Protein AF-A0A535K9W1-F1 (afdb_monomer_lite)

Structure (mmCIF, N/CA/C/O backbone):
data_AF-A0A535K9W1-F1
#
_entry.id   AF-A0A535K9W1-F1
#
loop_
_atom_site.group_PDB
_atom_site.id
_atom_site.type_symbol
_atom_site.label_atom_id
_atom_site.label_alt_id
_atom_site.label_comp_id
_atom_site.label_asym_id
_atom_site.label_entity_id
_atom_site.label_seq_id
_atom_site.pdbx_PDB_ins_code
_atom_site.Cartn_x
_atom_site.Cartn_y
_atom_site.Cartn_z
_atom_site.occupancy
_atom_site.B_iso_or_equiv
_atom_site.auth_seq_id
_atom_site.auth_comp_id
_atom_site.auth_asym_id
_atom_site.auth_atom_id
_atom_site.pdbx_PDB_model_num
ATOM 1 N N . MET A 1 1 ? -30.751 -10.695 17.083 1.00 57.31 1 MET A N 1
ATOM 2 C CA . MET A 1 1 ? -29.904 -10.362 15.906 1.00 57.31 1 MET A CA 1
ATOM 3 C C . MET A 1 1 ? -28.870 -11.457 15.701 1.00 57.31 1 MET A C 1
ATOM 5 O O . MET A 1 1 ? -28.090 -11.704 16.614 1.00 57.31 1 MET A O 1
ATOM 9 N N . SER A 1 2 ? -28.863 -12.111 14.537 1.00 79.88 2 SER A N 1
ATOM 10 C CA . SER A 1 2 ? -27.886 -13.158 14.210 1.00 79.88 2 SER A CA 1
ATOM 11 C C . SER A 1 2 ? -26.455 -12.602 14.150 1.00 79.88 2 SER A C 1
ATOM 13 O O . SER A 1 2 ? -26.231 -11.418 13.878 1.00 79.88 2 SER A O 1
ATOM 15 N N . TRP A 1 3 ? -25.464 -13.456 14.416 1.00 73.19 3 TRP A N 1
ATOM 16 C CA . TRP A 1 3 ? -24.038 -13.106 14.362 1.00 73.19 3 TRP A CA 1
ATOM 17 C C . TRP A 1 3 ? -23.628 -12.535 12.989 1.00 73.19 3 TRP A C 1
ATOM 19 O O . TRP A 1 3 ? -22.934 -11.517 12.927 1.00 73.19 3 TRP A O 1
ATOM 29 N N . LEU A 1 4 ? -24.175 -13.096 11.905 1.00 75.44 4 LEU A N 1
ATOM 30 C CA . LEU A 1 4 ? -23.985 -12.635 10.524 1.00 75.44 4 LEU A CA 1
ATOM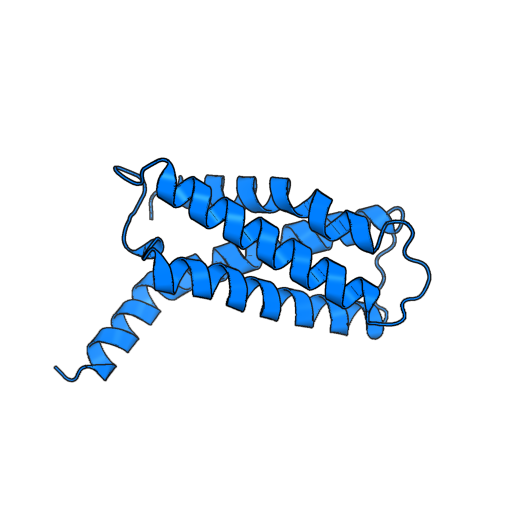 31 C C . LEU A 1 4 ? -24.466 -11.191 10.310 1.00 75.44 4 LEU A C 1
ATOM 33 O O . LEU A 1 4 ? -23.743 -10.372 9.746 1.00 75.44 4 LEU A O 1
ATOM 37 N N . ALA A 1 5 ? -25.635 -10.829 10.848 1.00 74.12 5 ALA A N 1
ATOM 38 C CA . ALA A 1 5 ? -26.198 -9.485 10.702 1.00 74.12 5 ALA A CA 1
ATOM 39 C C . ALA A 1 5 ? -25.413 -8.402 11.469 1.00 74.12 5 ALA A C 1
ATOM 41 O O . ALA A 1 5 ? -25.546 -7.209 11.183 1.00 74.12 5 ALA A O 1
ATOM 42 N N . ARG A 1 6 ? -24.617 -8.784 12.477 1.00 72.38 6 ARG A N 1
ATOM 43 C CA . ARG A 1 6 ? -23.687 -7.866 13.159 1.00 72.38 6 ARG A CA 1
ATOM 44 C C . ARG A 1 6 ? -22.398 -7.690 12.358 1.00 72.38 6 ARG A C 1
ATOM 46 O O . ARG A 1 6 ? -21.920 -6.566 12.230 1.00 72.38 6 ARG A O 1
ATOM 53 N N . ARG A 1 7 ? -21.877 -8.775 11.773 1.00 71.38 7 ARG A N 1
ATOM 54 C CA . ARG A 1 7 ? -20.678 -8.757 10.919 1.00 71.38 7 ARG A CA 1
ATOM 55 C C . ARG A 1 7 ? -20.905 -7.935 9.645 1.00 71.38 7 ARG A C 1
ATOM 57 O O . ARG A 1 7 ? -20.091 -7.072 9.342 1.00 71.38 7 ARG A O 1
ATOM 64 N N . ALA A 1 8 ? -22.042 -8.130 8.975 1.00 72.56 8 ALA A N 1
ATOM 65 C CA . ALA A 1 8 ? -22.403 -7.402 7.757 1.00 72.56 8 ALA A CA 1
ATOM 66 C C . ALA A 1 8 ? -22.522 -5.886 7.989 1.00 72.56 8 ALA A C 1
ATOM 68 O O . ALA A 1 8 ? -22.000 -5.094 7.213 1.00 72.56 8 ALA A O 1
ATOM 69 N N . ARG A 1 9 ? -23.131 -5.464 9.104 1.00 73.69 9 ARG A N 1
ATOM 70 C CA . ARG A 1 9 ? -23.209 -4.038 9.464 1.00 73.69 9 ARG A CA 1
ATOM 71 C C . ARG A 1 9 ? -21.856 -3.426 9.799 1.00 73.69 9 ARG A C 1
ATOM 73 O O . ARG A 1 9 ? -21.601 -2.293 9.413 1.00 73.69 9 ARG A O 1
ATOM 80 N N . ALA A 1 10 ? -20.991 -4.159 10.500 1.00 68.81 10 ALA A N 1
ATOM 81 C CA . ALA A 1 10 ? -19.628 -3.699 10.745 1.00 68.81 10 ALA A CA 1
ATOM 82 C C . ALA A 1 10 ? -18.859 -3.547 9.423 1.00 68.81 10 ALA A C 1
ATOM 84 O O . ALA A 1 10 ? -18.217 -2.525 9.208 1.00 68.81 10 ALA A O 1
ATOM 85 N N . PHE A 1 11 ? -18.990 -4.512 8.512 1.00 72.50 11 PHE A N 1
ATOM 86 C CA . PHE A 1 11 ? -18.380 -4.437 7.189 1.00 72.50 11 PHE A CA 1
ATOM 87 C C . PHE A 1 11 ? -18.891 -3.238 6.381 1.00 72.50 11 PHE A C 1
ATOM 89 O O . PHE A 1 11 ? -18.089 -2.495 5.838 1.00 72.50 11 PHE A O 1
ATOM 96 N N . LEU A 1 12 ? -20.198 -2.973 6.367 1.00 76.88 12 LEU A N 1
ATOM 97 C CA . LEU A 1 12 ? -20.758 -1.808 5.670 1.00 76.88 12 LEU A CA 1
ATOM 98 C C . LEU A 1 12 ? -20.312 -0.473 6.280 1.00 76.88 12 LEU A C 1
ATOM 100 O O . LEU A 1 12 ? -20.115 0.497 5.558 1.00 76.88 12 LEU A O 1
ATOM 104 N N . ARG A 1 13 ? -20.134 -0.417 7.604 1.00 76.06 13 ARG A N 1
ATOM 105 C CA . ARG A 1 13 ? -19.731 0.810 8.303 1.00 76.06 13 ARG A CA 1
ATOM 106 C C . ARG A 1 13 ? -18.242 1.126 8.148 1.00 76.06 13 ARG A C 1
ATOM 108 O O . ARG A 1 13 ? -17.882 2.295 8.080 1.00 76.06 13 ARG A O 1
ATOM 115 N N . TYR A 1 14 ? -17.384 0.106 8.130 1.00 73.94 14 TYR A N 1
ATOM 116 C CA . TYR A 1 14 ? -15.922 0.270 8.138 1.00 73.94 14 TYR A CA 1
ATOM 117 C C . TYR A 1 14 ? -15.250 -0.060 6.796 1.00 73.94 14 TYR A C 1
ATOM 119 O O . TYR A 1 14 ? -14.166 0.441 6.508 1.00 73.94 14 TYR A O 1
ATOM 127 N N . GLY A 1 15 ? -15.910 -0.850 5.951 1.00 77.19 15 GLY A N 1
ATOM 128 C CA . GLY A 1 15 ? -15.436 -1.277 4.636 1.00 77.19 15 GLY A CA 1
ATOM 129 C C . GLY A 1 15 ? -15.132 -0.138 3.661 1.00 77.19 15 GLY A C 1
ATOM 130 O O . GLY A 1 15 ? -14.110 -0.232 2.986 1.00 77.19 15 GLY A O 1
ATOM 131 N N . PRO A 1 16 ? -15.917 0.959 3.601 1.00 83.62 16 PRO A N 1
ATOM 132 C CA . PRO A 1 16 ? -15.580 2.092 2.738 1.00 83.62 16 PRO A CA 1
ATOM 133 C C . PRO A 1 16 ? -14.223 2.719 3.083 1.00 83.62 16 PRO A C 1
ATOM 135 O O . PRO A 1 16 ? -13.435 3.010 2.190 1.00 83.62 16 PRO A O 1
ATOM 138 N N . GLY A 1 17 ? -13.909 2.859 4.377 1.00 84.50 17 GLY A N 1
ATOM 139 C CA . GLY A 1 17 ? -12.607 3.365 4.823 1.00 84.50 17 GLY A CA 1
ATOM 140 C C . GLY A 1 17 ? -11.458 2.438 4.429 1.00 84.50 17 GLY A C 1
ATOM 141 O O . GLY A 1 17 ? -10.434 2.907 3.946 1.00 84.50 17 GLY A O 1
ATOM 142 N N . PHE A 1 18 ? -11.658 1.125 4.561 1.00 83.88 18 PHE A N 1
ATOM 143 C CA . PHE A 1 18 ? -10.692 0.125 4.103 1.00 83.88 18 PHE A CA 1
ATOM 144 C C . PHE A 1 18 ? -10.456 0.181 2.594 1.00 83.88 18 PHE A C 1
ATOM 146 O O . PHE A 1 18 ? -9.312 0.197 2.148 1.00 83.88 18 PHE A O 1
ATOM 153 N N . ALA A 1 19 ? -11.527 0.274 1.805 1.00 86.75 19 ALA A N 1
ATOM 154 C CA . ALA A 1 19 ? -11.426 0.373 0.354 1.00 86.75 19 ALA A CA 1
ATOM 155 C C . ALA A 1 19 ? -10.632 1.615 -0.081 1.00 86.75 19 ALA A C 1
ATOM 157 O O . ALA A 1 19 ? -9.821 1.526 -1.001 1.00 86.75 19 ALA A O 1
ATOM 158 N N . ILE A 1 20 ? -10.813 2.748 0.606 1.00 89.00 20 ILE A N 1
ATOM 159 C CA . ILE A 1 20 ? -10.050 3.972 0.335 1.00 89.00 20 ILE A CA 1
ATOM 160 C C . ILE A 1 20 ? -8.566 3.780 0.664 1.00 89.00 20 ILE A C 1
ATOM 162 O O . ILE A 1 20 ? -7.722 4.179 -0.127 1.00 89.00 20 ILE A O 1
ATOM 166 N N . GLU A 1 21 ? -8.218 3.132 1.776 1.00 88.62 21 GLU A N 1
ATOM 167 C CA . GLU A 1 21 ? -6.811 2.878 2.129 1.00 88.62 21 GLU A CA 1
ATOM 168 C C . GLU A 1 21 ? -6.112 1.957 1.122 1.00 88.62 21 GLU A C 1
ATOM 170 O O . GLU A 1 21 ? -4.981 2.227 0.713 1.00 88.62 21 GLU A O 1
ATOM 175 N N . VAL A 1 22 ? -6.811 0.919 0.654 1.00 89.44 22 VAL A N 1
ATOM 176 C CA . VAL A 1 22 ? -6.339 0.058 -0.440 1.00 89.44 22 VAL A CA 1
ATOM 177 C C . VAL A 1 22 ? -6.152 0.873 -1.723 1.00 89.44 22 VAL A C 1
ATOM 179 O O . VAL A 1 22 ? -5.126 0.736 -2.389 1.00 89.44 22 VAL A O 1
ATOM 182 N N . ALA A 1 23 ? -7.107 1.747 -2.058 1.00 90.19 23 ALA A N 1
ATOM 183 C CA . ALA A 1 23 ? -7.024 2.608 -3.234 1.00 90.19 23 ALA A CA 1
ATOM 184 C C . ALA A 1 23 ? -5.856 3.600 -3.143 1.00 90.19 23 ALA A C 1
ATOM 186 O O . ALA A 1 23 ? -5.143 3.783 -4.125 1.00 90.19 23 ALA A O 1
ATOM 187 N N . ILE A 1 24 ? -5.605 4.189 -1.970 1.00 91.31 24 ILE A N 1
ATOM 188 C CA . ILE A 1 24 ? -4.462 5.080 -1.731 1.00 91.31 24 ILE A CA 1
ATOM 189 C C . ILE A 1 24 ? -3.152 4.340 -1.989 1.00 91.31 24 ILE A C 1
ATOM 191 O O . ILE A 1 24 ? -2.312 4.838 -2.738 1.00 91.31 24 ILE A O 1
ATOM 195 N N . PHE A 1 25 ? -2.976 3.147 -1.409 1.00 90.81 25 PHE A N 1
ATOM 196 C CA . PHE A 1 25 ? -1.776 2.348 -1.656 1.00 90.81 25 PHE A CA 1
ATOM 197 C C . PHE A 1 25 ? -1.618 2.064 -3.151 1.00 90.81 25 PHE A C 1
ATOM 199 O O . PHE A 1 25 ? -0.537 2.236 -3.712 1.00 90.81 25 PHE A O 1
ATOM 206 N N . TRP A 1 26 ? -2.700 1.631 -3.797 1.00 89.25 26 TRP A N 1
ATOM 207 C CA . TRP A 1 26 ? -2.698 1.267 -5.205 1.00 89.25 26 TRP A CA 1
ATOM 208 C C . TRP A 1 26 ? -2.318 2.442 -6.114 1.00 89.25 26 TRP A C 1
ATOM 210 O O . TRP A 1 26 ? -1.424 2.289 -6.943 1.00 89.25 26 TRP A O 1
ATOM 220 N N . VAL A 1 27 ? -2.901 3.625 -5.896 1.00 88.88 27 VAL A N 1
ATOM 221 C CA . VAL A 1 27 ? -2.576 4.854 -6.640 1.00 88.88 27 VAL A CA 1
ATOM 222 C C . VAL A 1 27 ? -1.114 5.253 -6.438 1.00 88.88 27 VAL A C 1
ATOM 224 O O . VAL A 1 27 ? -0.437 5.597 -7.405 1.00 88.88 27 VAL A O 1
ATOM 227 N N . MET A 1 28 ? -0.595 5.170 -5.209 1.00 90.38 28 MET A N 1
ATOM 228 C CA . MET A 1 28 ? 0.815 5.476 -4.935 1.00 90.38 28 MET A CA 1
ATOM 229 C C . MET A 1 28 ? 1.746 4.493 -5.645 1.00 90.38 28 MET A C 1
ATOM 231 O O . MET A 1 28 ? 2.705 4.901 -6.296 1.00 90.38 28 MET A O 1
ATOM 235 N N . LEU A 1 29 ? 1.444 3.197 -5.584 1.00 87.81 29 LEU A N 1
ATOM 236 C CA . LEU A 1 29 ? 2.208 2.182 -6.298 1.00 87.81 29 LEU A CA 1
ATOM 237 C C . LEU A 1 29 ? 2.174 2.415 -7.815 1.00 87.81 29 LEU A C 1
ATOM 239 O O . LEU A 1 29 ? 3.208 2.299 -8.471 1.00 87.81 29 LEU A O 1
ATOM 243 N N . GLU A 1 30 ? 1.008 2.732 -8.376 1.00 85.00 30 GLU A N 1
ATOM 244 C CA . GLU A 1 30 ? 0.853 2.997 -9.804 1.00 85.00 30 GLU A CA 1
ATOM 245 C C . GLU A 1 30 ? 1.638 4.240 -10.236 1.00 85.00 30 GLU A C 1
ATOM 247 O O . GLU A 1 30 ? 2.385 4.171 -11.213 1.00 85.00 30 GLU A O 1
ATOM 252 N N . ALA A 1 31 ? 1.560 5.334 -9.476 1.00 85.00 31 ALA A N 1
ATOM 253 C CA . ALA A 1 31 ? 2.321 6.552 -9.741 1.00 85.00 31 ALA A CA 1
ATOM 254 C C . ALA A 1 31 ? 3.832 6.275 -9.784 1.00 85.00 31 ALA A C 1
ATOM 256 O O . ALA A 1 31 ? 4.512 6.643 -10.743 1.00 85.00 31 ALA A O 1
ATOM 257 N N . PHE A 1 32 ? 4.362 5.543 -8.799 1.00 84.88 32 PHE A N 1
ATOM 258 C CA . PHE A 1 32 ? 5.780 5.170 -8.779 1.00 84.88 32 PHE A CA 1
ATOM 259 C C . PHE A 1 32 ? 6.154 4.212 -9.916 1.00 84.88 32 PHE A C 1
ATOM 261 O O . PHE A 1 32 ? 7.253 4.304 -10.467 1.00 84.88 32 PHE A O 1
ATOM 268 N N . GLN A 1 33 ? 5.252 3.307 -10.310 1.00 80.62 33 GLN A N 1
ATOM 269 C CA . GLN A 1 33 ? 5.477 2.469 -11.485 1.00 80.62 33 GLN A CA 1
ATOM 270 C C . GLN A 1 33 ? 5.557 3.309 -12.761 1.00 80.62 33 GLN A C 1
ATOM 272 O O . GLN A 1 33 ? 6.472 3.085 -13.545 1.00 80.62 33 GLN A O 1
ATOM 277 N N . GLN A 1 34 ? 4.673 4.290 -12.960 1.00 77.12 34 GLN A N 1
ATOM 278 C CA . GLN A 1 34 ? 4.708 5.180 -14.127 1.00 77.12 34 GLN A CA 1
ATOM 279 C C . GLN A 1 34 ? 5.991 6.027 -14.180 1.00 77.12 34 GLN A C 1
ATOM 281 O O . GLN A 1 34 ? 6.598 6.168 -15.246 1.00 77.12 34 GLN A O 1
ATOM 286 N N . LEU A 1 35 ? 6.466 6.514 -13.027 1.00 77.44 35 LEU A N 1
ATOM 287 C CA . LEU A 1 35 ? 7.745 7.229 -12.918 1.00 77.44 35 LEU A CA 1
ATOM 288 C C . LEU A 1 35 ? 8.939 6.350 -13.325 1.00 77.44 35 LEU A C 1
ATOM 290 O O . LEU A 1 35 ? 9.839 6.813 -14.023 1.00 77.44 35 LEU A O 1
ATOM 294 N N . ASN A 1 36 ? 8.920 5.064 -12.966 1.00 73.56 36 ASN A N 1
ATOM 295 C CA . ASN A 1 36 ? 9.968 4.100 -13.321 1.00 73.56 36 ASN A CA 1
ATOM 296 C C . ASN A 1 36 ? 10.057 3.802 -14.837 1.00 73.56 36 ASN A C 1
ATOM 298 O O . ASN A 1 36 ? 11.056 3.251 -15.291 1.00 73.56 36 ASN A O 1
ATOM 302 N N . TYR A 1 37 ? 9.062 4.191 -15.642 1.00 63.81 37 TYR A N 1
ATOM 303 C CA . TYR A 1 37 ? 9.128 4.106 -17.113 1.00 63.81 37 TYR A CA 1
ATOM 304 C C . TYR A 1 37 ? 9.546 5.408 -17.793 1.00 63.81 37 TYR A C 1
ATOM 306 O O . TYR A 1 37 ? 9.309 5.571 -18.992 1.00 63.81 37 TYR A O 1
ATOM 314 N N . GLY A 1 38 ? 10.100 6.369 -17.048 1.00 62.72 38 GLY A N 1
ATOM 315 C CA . GLY A 1 38 ? 10.420 7.687 -17.596 1.00 62.72 38 GLY A CA 1
ATOM 316 C C . GLY A 1 38 ? 9.175 8.424 -18.099 1.00 62.72 38 GLY A C 1
ATOM 317 O O . GLY A 1 38 ? 9.229 9.086 -19.132 1.00 62.72 38 GLY A O 1
ATOM 318 N N . GLY A 1 39 ? 8.031 8.247 -17.427 1.00 61.19 39 GLY A N 1
ATOM 319 C CA . GLY A 1 39 ? 6.765 8.888 -17.797 1.00 61.19 39 GLY A CA 1
ATOM 320 C C . GLY A 1 39 ? 5.996 8.204 -18.934 1.00 61.19 39 GLY A C 1
ATOM 321 O O . GLY A 1 39 ? 4.976 8.728 -19.378 1.00 61.19 39 GLY A O 1
ATOM 322 N N . ARG A 1 40 ? 6.435 7.032 -19.416 1.00 61.06 40 ARG A N 1
ATOM 323 C CA . ARG A 1 40 ? 5.665 6.252 -20.397 1.00 61.06 40 ARG A CA 1
ATOM 324 C C . ARG A 1 40 ? 4.538 5.472 -19.721 1.00 61.06 40 ARG A C 1
ATOM 326 O O . ARG A 1 40 ? 4.773 4.655 -18.832 1.00 61.06 40 ARG A O 1
ATOM 333 N N . ILE A 1 41 ? 3.313 5.662 -20.206 1.00 62.81 41 ILE A N 1
ATOM 334 C CA . ILE A 1 41 ? 2.148 4.876 -19.787 1.00 62.81 41 ILE A CA 1
ATOM 335 C C . ILE A 1 41 ? 2.252 3.487 -20.432 1.00 62.81 41 ILE A C 1
ATOM 337 O O . ILE A 1 41 ? 1.952 3.313 -21.612 1.00 62.81 41 ILE A O 1
ATOM 341 N N . ILE A 1 42 ? 2.704 2.485 -19.673 1.00 58.56 42 ILE A N 1
ATOM 342 C CA . ILE A 1 42 ? 2.765 1.099 -20.156 1.00 58.56 42 ILE A CA 1
ATOM 343 C C . ILE A 1 42 ? 1.417 0.406 -19.931 1.00 58.56 42 ILE A C 1
ATOM 345 O O . ILE A 1 42 ? 1.097 -0.024 -18.824 1.00 58.56 42 ILE A O 1
ATOM 349 N N . THR A 1 43 ? 0.659 0.229 -21.014 1.00 61.44 43 THR A N 1
ATOM 350 C CA . THR A 1 43 ? -0.646 -0.462 -21.053 1.00 61.44 43 THR A CA 1
ATOM 351 C C . THR A 1 43 ? -0.546 -1.973 -21.315 1.00 61.44 43 THR A C 1
ATOM 353 O O . THR A 1 43 ? -1.556 -2.640 -21.540 1.00 61.44 43 THR A O 1
ATOM 356 N N . GLY A 1 44 ? 0.665 -2.542 -21.280 1.00 61.25 44 GLY A N 1
ATOM 357 C CA . GLY A 1 44 ? 0.912 -3.946 -21.615 1.00 61.25 44 GLY A CA 1
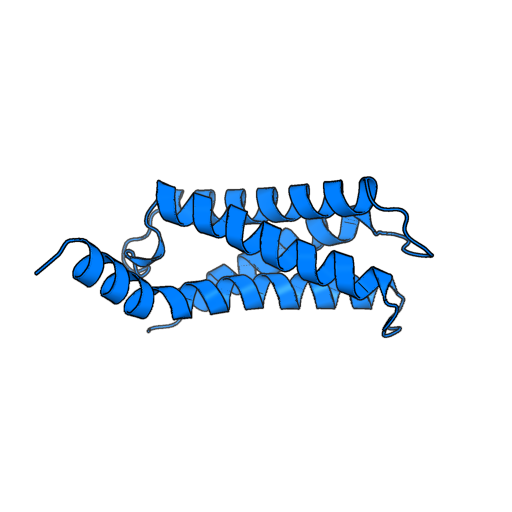ATOM 358 C C . GLY A 1 44 ? 0.146 -4.953 -20.726 1.00 61.25 44 GLY A C 1
ATOM 359 O O . GLY A 1 44 ? -0.005 -4.719 -19.521 1.00 61.25 44 GLY A O 1
ATOM 360 N N . PRO A 1 45 ? -0.279 -6.119 -21.261 1.00 56.53 45 PRO A N 1
ATOM 361 C CA . PRO A 1 45 ? -1.092 -7.110 -20.535 1.00 56.53 45 PRO A CA 1
ATOM 362 C C . PRO A 1 45 ? -0.466 -7.612 -19.223 1.00 56.53 45 PRO A C 1
ATOM 364 O O . PRO A 1 45 ? -1.161 -7.881 -18.243 1.00 56.53 45 PRO A O 1
ATOM 367 N N . GLN A 1 46 ? 0.861 -7.716 -19.192 1.00 59.19 46 GLN A N 1
ATOM 368 C CA . GLN A 1 46 ? 1.636 -8.203 -18.050 1.00 59.19 46 GLN A CA 1
ATOM 369 C C . GLN A 1 46 ? 1.703 -7.186 -16.905 1.00 59.19 46 GLN A C 1
ATOM 371 O O . GLN A 1 46 ? 1.585 -7.564 -15.740 1.00 59.19 46 GLN A O 1
ATOM 376 N N . SER A 1 47 ? 1.772 -5.890 -17.241 1.00 64.25 47 SER A N 1
ATOM 377 C CA . SER A 1 47 ? 1.659 -4.782 -16.279 1.00 64.25 47 SER A CA 1
ATOM 378 C C . SER A 1 47 ? 0.345 -4.873 -15.504 1.00 64.25 47 SER A C 1
ATOM 380 O O . SER A 1 47 ? 0.322 -4.761 -14.280 1.00 64.25 47 SER A O 1
ATOM 382 N N . ARG A 1 48 ? -0.744 -5.187 -16.217 1.00 69.75 48 ARG A N 1
ATOM 383 C CA . ARG A 1 48 ? -2.095 -5.266 -15.656 1.00 69.75 48 ARG A CA 1
ATOM 384 C C . ARG A 1 48 ? -2.272 -6.432 -14.680 1.00 69.75 48 ARG A C 1
ATOM 386 O O . ARG A 1 48 ? -2.928 -6.263 -13.660 1.00 69.75 48 ARG A O 1
ATOM 393 N N . ARG A 1 49 ? -1.663 -7.596 -14.945 1.00 71.75 49 ARG A N 1
ATOM 394 C CA . ARG A 1 49 ? -1.718 -8.757 -14.030 1.00 71.75 49 ARG A CA 1
ATOM 395 C C . ARG A 1 49 ? -1.004 -8.481 -12.708 1.00 71.75 49 ARG A C 1
ATOM 397 O O . ARG A 1 49 ? -1.552 -8.778 -11.652 1.00 71.75 49 ARG A O 1
ATOM 404 N N . ILE A 1 50 ? 0.180 -7.873 -12.766 1.00 70.19 50 ILE A N 1
ATOM 405 C CA . ILE A 1 50 ? 0.945 -7.481 -11.573 1.00 70.19 50 ILE A CA 1
ATOM 406 C C . ILE A 1 50 ? 0.190 -6.417 -10.763 1.00 70.19 50 ILE A C 1
ATOM 408 O O . ILE A 1 50 ? 0.126 -6.514 -9.541 1.00 70.19 50 ILE A O 1
ATOM 412 N N . LEU A 1 51 ? -0.427 -5.440 -11.436 1.00 72.69 51 LEU A N 1
ATOM 413 C CA . LEU A 1 51 ? -1.263 -4.413 -10.799 1.00 72.69 51 LEU A CA 1
ATOM 414 C C . LEU A 1 51 ? -2.526 -4.977 -10.137 1.00 72.69 51 LEU A C 1
ATOM 416 O O . LEU A 1 51 ? -2.971 -4.449 -9.127 1.00 72.69 51 LEU A O 1
ATOM 420 N N . LEU A 1 52 ? -3.117 -6.042 -10.680 1.00 81.31 52 LEU A N 1
ATOM 421 C CA . LEU A 1 52 ? -4.247 -6.716 -10.035 1.00 81.31 52 LEU A CA 1
ATOM 422 C C . LEU A 1 52 ? -3.789 -7.540 -8.826 1.00 81.31 52 LEU A C 1
ATOM 424 O O . LEU A 1 52 ? -4.419 -7.487 -7.772 1.00 81.31 52 LEU A O 1
ATOM 428 N N . LEU A 1 53 ? -2.670 -8.261 -8.950 1.00 81.88 53 LEU A N 1
ATOM 429 C CA . LEU A 1 53 ? -2.078 -9.005 -7.835 1.00 81.88 53 LEU A CA 1
ATOM 430 C C . LEU A 1 53 ? -1.679 -8.083 -6.679 1.00 81.88 53 LEU A C 1
ATOM 432 O O . LEU A 1 53 ? -1.869 -8.452 -5.523 1.00 81.88 53 LEU A O 1
ATOM 436 N N . SER A 1 54 ? -1.185 -6.874 -6.965 1.00 80.31 54 SER A N 1
ATOM 437 C CA . SER A 1 54 ? -0.845 -5.919 -5.911 1.00 80.31 54 SER A CA 1
ATOM 438 C C . SER A 1 54 ? -2.065 -5.489 -5.104 1.00 80.31 54 SER A C 1
ATOM 440 O O . SER A 1 54 ? -1.973 -5.448 -3.882 1.00 80.31 54 SER A O 1
ATOM 442 N N . VAL A 1 55 ? -3.223 -5.273 -5.737 1.00 85.38 55 VAL A N 1
ATOM 443 C CA . VAL A 1 55 ? -4.478 -5.008 -5.011 1.00 85.38 55 VAL A CA 1
ATOM 444 C C . VAL A 1 55 ? -4.806 -6.161 -4.065 1.00 85.38 55 VAL A C 1
ATOM 446 O O . VAL A 1 55 ? -5.134 -5.923 -2.906 1.00 85.38 55 VAL A O 1
ATOM 449 N N . ILE A 1 56 ? -4.665 -7.410 -4.519 1.00 88.12 56 ILE A N 1
ATOM 450 C CA . ILE A 1 56 ? -4.933 -8.592 -3.688 1.00 88.12 56 ILE A CA 1
ATOM 451 C C . ILE A 1 56 ? -3.982 -8.638 -2.486 1.00 88.12 56 ILE A C 1
ATOM 453 O O . ILE A 1 56 ? -4.440 -8.807 -1.358 1.00 88.12 56 ILE A O 1
ATOM 457 N N . PHE A 1 57 ? -2.677 -8.439 -2.690 1.00 86.50 57 PHE A N 1
ATOM 458 C CA . PHE A 1 57 ? -1.707 -8.441 -1.589 1.00 86.50 57 PHE A CA 1
ATOM 459 C C . PHE A 1 57 ? -1.947 -7.315 -0.587 1.00 86.50 57 PHE A C 1
ATOM 461 O O . PHE A 1 57 ? -1.868 -7.550 0.615 1.00 86.50 57 PHE A O 1
ATOM 468 N N . VAL A 1 58 ? -2.295 -6.119 -1.062 1.00 86.50 58 VAL A N 1
ATOM 469 C CA . VAL A 1 58 ? -2.630 -4.974 -0.205 1.00 86.50 58 VAL A CA 1
ATOM 470 C C . VAL A 1 58 ? -3.882 -5.276 0.615 1.00 86.50 58 VAL A C 1
ATOM 472 O O . VAL A 1 58 ? -3.869 -5.098 1.830 1.00 86.50 58 VAL A O 1
ATOM 475 N N . VAL A 1 59 ? -4.940 -5.800 -0.011 1.00 88.50 59 VAL A N 1
ATOM 476 C CA . VAL A 1 59 ? -6.169 -6.202 0.691 1.00 88.50 59 VAL A CA 1
ATOM 477 C C . VAL A 1 59 ? -5.874 -7.255 1.758 1.00 88.50 59 VAL A C 1
ATOM 479 O O . VAL A 1 59 ? -6.376 -7.149 2.874 1.00 88.50 59 VAL A O 1
ATOM 482 N N . LEU A 1 60 ? -5.058 -8.261 1.444 1.00 86.69 60 LEU A N 1
ATOM 483 C CA . LEU A 1 60 ? -4.722 -9.317 2.394 1.00 86.69 60 LEU A CA 1
ATOM 484 C C . LEU A 1 60 ? -3.868 -8.795 3.553 1.00 86.69 60 LEU A C 1
ATOM 486 O O . LEU A 1 60 ? -4.192 -9.080 4.702 1.00 86.69 60 LEU A O 1
ATOM 490 N N . ALA A 1 61 ? -2.831 -8.003 3.279 1.00 85.25 61 ALA A N 1
ATOM 491 C CA . ALA A 1 61 ? -1.928 -7.484 4.304 1.00 85.25 61 ALA A CA 1
ATOM 492 C C . ALA A 1 61 ? -2.624 -6.469 5.227 1.00 85.25 61 ALA A C 1
ATOM 494 O O . ALA A 1 61 ? -2.626 -6.631 6.449 1.00 85.25 61 ALA A O 1
ATOM 495 N N . LEU A 1 62 ? -3.300 -5.459 4.662 1.00 82.19 62 LEU A N 1
ATOM 496 C CA . LEU A 1 62 ? -4.062 -4.497 5.466 1.00 82.19 62 LEU A CA 1
ATOM 497 C C . LEU A 1 62 ? -5.252 -5.175 6.152 1.00 82.19 62 LEU A C 1
ATOM 499 O O . LEU A 1 62 ? -5.574 -4.845 7.291 1.00 82.19 62 LEU A O 1
ATOM 503 N N . GLY A 1 63 ? -5.894 -6.142 5.493 1.00 82.06 63 GLY A N 1
ATOM 504 C CA . GLY A 1 63 ? -7.003 -6.905 6.060 1.00 82.06 63 GLY A CA 1
ATOM 505 C C . GLY A 1 63 ? -6.573 -7.784 7.235 1.00 82.06 63 GLY A C 1
ATOM 506 O O . GLY A 1 63 ? -7.287 -7.861 8.234 1.00 82.06 63 GLY A O 1
ATOM 507 N N . ALA A 1 64 ? -5.393 -8.404 7.159 1.00 81.69 64 ALA A N 1
ATOM 508 C CA . ALA A 1 64 ? -4.807 -9.171 8.254 1.00 81.69 64 ALA A CA 1
ATOM 509 C C . ALA A 1 64 ? -4.442 -8.267 9.440 1.00 81.69 64 ALA A C 1
ATOM 511 O O . ALA A 1 64 ? -4.752 -8.601 10.588 1.00 81.69 64 ALA A O 1
ATOM 512 N N . ALA A 1 65 ? -3.855 -7.097 9.173 1.00 79.31 65 ALA A N 1
ATOM 513 C CA . ALA A 1 65 ? -3.579 -6.102 10.204 1.00 79.31 65 ALA A CA 1
ATOM 514 C C . ALA A 1 65 ? -4.872 -5.603 10.867 1.00 79.31 65 ALA A C 1
ATOM 516 O O . ALA A 1 65 ? -4.961 -5.551 12.093 1.00 79.31 65 ALA A O 1
ATOM 517 N N . GLU A 1 66 ? -5.915 -5.335 10.084 1.00 79.38 66 GLU A N 1
ATOM 518 C CA . GLU A 1 66 ? -7.220 -4.957 10.617 1.00 79.38 66 GLU A CA 1
ATOM 519 C C . GLU A 1 66 ? -7.842 -6.070 11.465 1.00 79.38 66 GLU A C 1
ATOM 521 O O . GLU A 1 66 ? -8.329 -5.815 12.566 1.00 79.38 66 GLU A O 1
ATOM 526 N N . ALA A 1 67 ? -7.815 -7.316 10.989 1.00 78.38 67 ALA A N 1
ATOM 527 C CA . ALA A 1 67 ? -8.380 -8.450 11.713 1.00 78.38 67 ALA A CA 1
ATOM 528 C C . ALA A 1 67 ? -7.688 -8.677 13.065 1.00 78.38 67 ALA A C 1
ATOM 530 O O . ALA A 1 67 ? -8.335 -9.120 14.017 1.00 78.38 67 ALA A O 1
ATOM 531 N N . ARG A 1 68 ? -6.390 -8.362 13.150 1.00 74.94 68 ARG A N 1
ATOM 532 C CA . ARG A 1 68 ? -5.569 -8.568 14.344 1.00 74.94 68 ARG A CA 1
ATOM 533 C C . ARG A 1 68 ? -5.614 -7.398 15.327 1.00 74.94 68 ARG A C 1
ATOM 535 O O . ARG A 1 68 ? -5.630 -7.642 16.530 1.00 74.94 68 ARG A O 1
ATOM 542 N N . PHE A 1 69 ? -5.654 -6.157 14.839 1.00 73.12 69 PHE A N 1
ATOM 543 C CA . PHE A 1 69 ? -5.538 -4.951 15.673 1.00 73.12 69 PHE A CA 1
ATOM 544 C C . PHE A 1 69 ? -6.833 -4.121 15.776 1.00 73.12 69 PHE A C 1
ATOM 546 O O . PHE A 1 69 ? -6.974 -3.312 16.692 1.00 73.12 69 PHE A O 1
ATOM 553 N N . GLY A 1 70 ? -7.827 -4.358 14.910 1.00 70.19 70 GLY A N 1
ATOM 554 C CA . GLY A 1 70 ? -9.137 -3.695 14.949 1.00 70.19 70 GLY A CA 1
ATOM 555 C C . GLY A 1 70 ? -9.062 -2.178 14.754 1.00 70.19 70 GLY A C 1
ATOM 556 O O . GLY A 1 70 ? -9.676 -1.430 15.526 1.00 70.19 70 GLY A O 1
ATOM 557 N N . LEU A 1 71 ? -8.292 -1.732 13.759 1.00 67.50 71 LEU A N 1
ATOM 558 C CA . LEU A 1 71 ? -7.889 -0.341 13.553 1.00 67.50 71 LEU A CA 1
ATOM 559 C C . LEU A 1 71 ? -9.072 0.539 13.111 1.00 67.50 71 LEU A C 1
ATOM 561 O O . LEU A 1 71 ? -9.185 1.672 13.574 1.00 67.50 71 LEU A O 1
ATOM 565 N N . TYR A 1 72 ? -10.027 0.041 12.312 1.00 64.50 72 TYR A N 1
ATOM 566 C CA . TYR A 1 72 ? -11.154 0.868 11.833 1.00 64.50 72 TYR A CA 1
ATOM 567 C C . TYR A 1 72 ? -12.147 1.276 12.914 1.00 64.50 72 TYR A C 1
ATOM 569 O O . TYR A 1 72 ? -12.884 2.251 12.743 1.00 64.50 72 TYR A O 1
ATOM 577 N N . ARG A 1 73 ? -12.189 0.550 14.035 1.00 62.22 73 ARG A N 1
ATOM 578 C CA . ARG A 1 73 ? -13.029 0.935 15.177 1.00 62.22 73 ARG A CA 1
ATOM 579 C C . ARG A 1 73 ? -12.455 2.128 15.941 1.00 62.22 73 ARG A C 1
ATOM 581 O O . ARG A 1 73 ? -13.198 2.758 16.690 1.00 62.22 73 ARG A O 1
ATOM 588 N N . ARG A 1 74 ? -11.168 2.442 15.761 1.00 60.25 74 ARG A N 1
ATOM 589 C CA . ARG A 1 74 ? -10.433 3.467 16.509 1.00 60.25 74 ARG A CA 1
ATOM 590 C C . ARG A 1 74 ? -10.175 4.672 15.604 1.00 60.25 74 ARG A C 1
ATOM 592 O O . ARG A 1 74 ? -9.147 4.790 14.949 1.00 60.25 74 ARG A O 1
ATOM 599 N N . ILE A 1 75 ? -11.155 5.573 15.561 1.00 54.38 75 ILE A N 1
ATOM 600 C CA . ILE A 1 75 ? -11.016 6.887 14.922 1.00 54.38 75 ILE A CA 1
ATOM 601 C C . ILE A 1 75 ? -10.064 7.707 15.802 1.00 54.38 75 ILE A C 1
ATOM 603 O O . ILE A 1 75 ? -10.236 7.766 17.018 1.00 54.38 75 ILE A O 1
ATOM 607 N N . TRP A 1 76 ? -9.034 8.275 15.182 1.00 55.84 76 TRP A N 1
ATOM 608 C CA . TRP A 1 76 ? -7.755 8.746 15.731 1.00 55.84 76 TRP A CA 1
ATOM 609 C C . TRP A 1 76 ? -7.779 9.878 16.784 1.00 55.84 76 TRP A C 1
ATOM 611 O O . TRP A 1 76 ? -6.826 10.638 16.894 1.00 55.84 76 TRP A O 1
ATOM 621 N N . LYS A 1 77 ? -8.800 9.981 17.642 1.00 44.72 77 LYS A N 1
ATOM 622 C CA . LYS A 1 77 ? -8.672 10.766 18.881 1.00 44.72 77 LYS A CA 1
ATOM 623 C C . LYS A 1 77 ? -7.901 10.021 19.986 1.00 44.72 77 LYS A C 1
ATOM 625 O O . LYS A 1 77 ? -7.472 10.667 20.932 1.00 44.72 77 LYS A O 1
ATOM 630 N N . VAL A 1 78 ? -7.717 8.691 19.873 1.00 45.41 78 VAL A N 1
ATOM 631 C CA . VAL A 1 78 ? -7.030 7.829 20.875 1.00 45.41 78 VAL A CA 1
ATOM 632 C C . VAL A 1 78 ? -6.239 6.655 20.241 1.00 45.41 78 VAL A C 1
ATOM 634 O O . VAL A 1 78 ? -5.945 5.665 20.907 1.00 45.41 78 VAL A O 1
ATOM 637 N N . ALA A 1 79 ? -5.919 6.691 18.943 1.00 55.53 79 ALA A N 1
ATOM 638 C CA . ALA A 1 79 ? -5.146 5.610 18.316 1.00 55.53 79 ALA A CA 1
ATOM 639 C C . ALA A 1 79 ? -3.662 5.762 18.689 1.00 55.53 79 ALA A C 1
ATOM 641 O O . ALA A 1 79 ? -3.010 6.732 18.308 1.00 55.53 79 ALA A O 1
ATOM 642 N N . GLY A 1 80 ? -3.154 4.850 19.517 1.00 66.81 80 GLY A N 1
ATOM 643 C CA . GLY A 1 80 ? -1.786 4.907 20.029 1.00 66.81 80 GLY A CA 1
ATOM 644 C C . GLY A 1 80 ? -0.739 4.591 18.957 1.00 66.81 80 GLY A C 1
ATOM 645 O O . GLY A 1 80 ? -1.054 4.077 17.886 1.00 66.81 80 GLY A O 1
ATOM 646 N N . ILE A 1 81 ? 0.535 4.822 19.284 1.00 74.75 81 ILE A N 1
ATOM 647 C CA . ILE A 1 81 ? 1.703 4.515 18.433 1.00 74.75 81 ILE A CA 1
ATOM 648 C C . ILE A 1 81 ? 1.640 3.086 17.851 1.00 74.75 81 ILE A C 1
ATOM 650 O O . ILE A 1 81 ? 2.037 2.860 16.711 1.00 74.75 81 ILE A O 1
ATOM 654 N N . HIS A 1 82 ? 1.077 2.128 18.591 1.00 76.81 82 HIS A N 1
ATOM 655 C CA . HIS A 1 82 ? 0.898 0.745 18.145 1.00 76.81 82 HIS A CA 1
ATOM 656 C C . HIS A 1 82 ? 0.032 0.594 16.885 1.00 76.81 82 HIS A C 1
ATOM 658 O O . HIS A 1 82 ? 0.358 -0.231 16.034 1.00 76.81 82 HIS A O 1
ATOM 664 N N . ASP A 1 83 ? -1.016 1.403 16.721 1.00 75.00 83 ASP A N 1
ATOM 665 C CA . ASP A 1 83 ? -1.902 1.344 15.551 1.00 75.00 83 ASP A CA 1
ATOM 666 C C . ASP A 1 83 ? -1.183 1.879 14.301 1.00 75.00 83 ASP A C 1
ATOM 668 O O . ASP A 1 83 ? -1.324 1.337 13.197 1.00 75.00 83 ASP A O 1
ATOM 672 N N . ALA A 1 84 ? -0.359 2.917 14.481 1.00 78.25 84 ALA A N 1
ATOM 673 C CA . ALA A 1 84 ? 0.508 3.450 13.434 1.00 78.25 84 ALA A CA 1
ATOM 674 C C . ALA A 1 84 ? 1.578 2.427 13.024 1.00 78.25 84 ALA A C 1
ATOM 676 O O . ALA A 1 84 ? 1.764 2.180 11.834 1.00 78.25 84 ALA A O 1
ATOM 677 N N . ILE A 1 85 ? 2.217 1.774 14.000 1.00 82.62 85 ILE A N 1
ATOM 678 C CA . ILE A 1 85 ? 3.205 0.713 13.765 1.00 82.62 85 ILE A CA 1
ATOM 679 C C . ILE A 1 85 ? 2.572 -0.471 13.025 1.00 82.62 85 I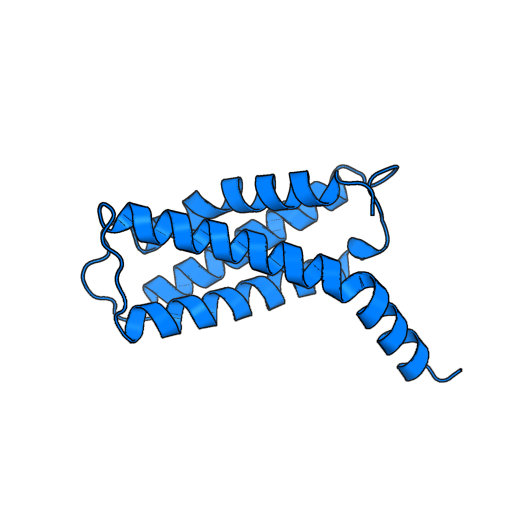LE A C 1
ATOM 681 O O . ILE A 1 85 ? 3.133 -0.936 12.036 1.00 82.62 85 ILE A O 1
ATOM 685 N N . ALA A 1 86 ? 1.394 -0.938 13.449 1.00 85.12 86 ALA A N 1
ATOM 686 C CA . ALA A 1 86 ? 0.689 -2.038 12.791 1.00 85.12 86 ALA A CA 1
ATOM 687 C C . ALA A 1 86 ? 0.348 -1.707 11.330 1.00 85.12 86 ALA A C 1
ATOM 689 O O . ALA A 1 86 ? 0.534 -2.537 10.442 1.00 85.12 86 ALA A O 1
ATOM 690 N N . THR A 1 87 ? -0.095 -0.473 11.073 1.00 84.94 87 THR A N 1
ATOM 691 C CA . THR A 1 87 ? -0.368 0.008 9.711 1.00 84.94 87 THR A CA 1
ATOM 692 C C . THR A 1 87 ? 0.921 0.078 8.885 1.00 84.94 87 THR A C 1
ATOM 694 O O . THR A 1 87 ? 0.939 -0.368 7.741 1.00 84.94 87 THR A O 1
ATOM 697 N N . GLY A 1 88 ? 2.018 0.562 9.475 1.00 85.56 88 GLY A N 1
ATOM 698 C CA . GLY A 1 88 ? 3.343 0.572 8.853 1.00 85.56 88 GLY A CA 1
ATOM 699 C C . GLY A 1 88 ? 3.821 -0.825 8.461 1.00 85.56 88 GLY A C 1
ATOM 700 O O . GLY A 1 88 ? 4.209 -1.036 7.314 1.00 85.56 88 GLY A O 1
ATOM 701 N N . PHE A 1 89 ? 3.722 -1.801 9.368 1.00 88.38 89 PHE A N 1
ATOM 702 C CA . PHE A 1 89 ? 4.068 -3.192 9.070 1.00 88.38 89 PHE A CA 1
ATOM 703 C C . PHE A 1 89 ? 3.199 -3.789 7.965 1.00 88.38 89 PHE A C 1
ATOM 705 O O . PHE A 1 89 ? 3.741 -4.443 7.082 1.00 88.38 89 PHE A O 1
ATOM 712 N N . ALA A 1 90 ? 1.892 -3.516 7.953 1.00 88.75 90 ALA A N 1
ATOM 713 C CA . ALA A 1 90 ? 0.999 -3.990 6.895 1.00 88.75 90 ALA A CA 1
ATOM 714 C C . ALA A 1 90 ? 1.388 -3.437 5.513 1.00 88.75 90 ALA A C 1
ATOM 716 O O . ALA A 1 90 ? 1.387 -4.156 4.517 1.00 88.75 90 ALA A O 1
ATOM 717 N N . VAL A 1 91 ? 1.753 -2.153 5.455 1.00 89.00 91 VAL A N 1
ATOM 718 C CA . VAL A 1 91 ? 2.217 -1.486 4.231 1.00 89.00 91 VAL A CA 1
ATOM 719 C C . VAL A 1 91 ? 3.558 -2.066 3.764 1.00 89.00 91 VAL A C 1
ATOM 721 O O . VAL A 1 91 ? 3.734 -2.318 2.569 1.00 89.00 91 VAL A O 1
ATOM 724 N N . ILE A 1 92 ? 4.489 -2.330 4.687 1.00 90.69 92 ILE A N 1
ATOM 725 C CA . ILE A 1 92 ? 5.771 -2.986 4.386 1.00 90.69 92 ILE A CA 1
ATOM 726 C C . ILE A 1 92 ? 5.544 -4.414 3.878 1.00 90.69 92 ILE A C 1
ATOM 728 O O . ILE A 1 92 ? 6.119 -4.795 2.862 1.00 90.69 92 ILE A O 1
ATOM 732 N N . GLU A 1 93 ? 4.684 -5.187 4.538 1.00 89.75 93 GLU A N 1
ATOM 733 C CA . GLU A 1 93 ? 4.353 -6.561 4.157 1.00 89.75 93 GLU A CA 1
ATOM 734 C C . GLU A 1 93 ? 3.720 -6.615 2.762 1.00 89.75 93 GLU A C 1
ATOM 736 O O . GLU A 1 93 ? 4.177 -7.375 1.909 1.00 89.75 93 GLU A O 1
ATOM 741 N N . ALA A 1 94 ? 2.748 -5.742 2.474 1.00 89.44 94 ALA A N 1
ATOM 742 C CA . ALA A 1 94 ? 2.171 -5.613 1.138 1.00 89.44 94 ALA A CA 1
ATOM 743 C C . ALA A 1 94 ? 3.248 -5.312 0.084 1.00 89.44 94 ALA A C 1
ATOM 745 O O . ALA A 1 94 ? 3.300 -5.948 -0.969 1.00 89.44 94 ALA A O 1
ATOM 746 N N . SER A 1 95 ? 4.147 -4.374 0.386 1.00 88.75 95 SER A N 1
ATOM 747 C CA . SER A 1 95 ? 5.237 -3.981 -0.513 1.00 88.75 95 SER A CA 1
ATOM 748 C C . SER A 1 95 ? 6.222 -5.127 -0.758 1.00 88.75 95 SER A C 1
ATOM 750 O O . SER A 1 95 ? 6.675 -5.323 -1.889 1.00 88.75 95 SER A O 1
ATOM 752 N N . LEU A 1 96 ? 6.517 -5.924 0.272 1.00 89.25 96 LEU A N 1
ATOM 753 C CA . LEU A 1 96 ? 7.366 -7.109 0.176 1.00 89.25 96 LEU A CA 1
ATOM 754 C C . LEU A 1 96 ? 6.716 -8.187 -0.697 1.00 89.25 96 LEU A C 1
ATOM 756 O O . LEU A 1 96 ? 7.368 -8.703 -1.601 1.00 89.25 96 LEU A O 1
ATOM 760 N N . LEU A 1 97 ? 5.429 -8.484 -0.491 1.00 87.94 97 LEU A N 1
ATOM 761 C CA . LEU A 1 97 ? 4.684 -9.451 -1.306 1.00 87.94 97 LEU A CA 1
ATOM 762 C C . LEU A 1 97 ? 4.661 -9.046 -2.784 1.00 87.94 97 LEU A C 1
ATOM 764 O O . LEU A 1 97 ? 4.899 -9.875 -3.661 1.00 87.94 97 LEU A O 1
ATOM 768 N N . ILE A 1 98 ? 4.453 -7.759 -3.070 1.00 86.44 98 ILE A N 1
ATOM 769 C CA . ILE A 1 98 ? 4.494 -7.228 -4.439 1.00 86.44 98 ILE A CA 1
ATOM 770 C C . ILE A 1 98 ? 5.904 -7.343 -5.027 1.00 86.44 98 ILE A C 1
ATOM 772 O O . ILE A 1 98 ? 6.062 -7.703 -6.193 1.0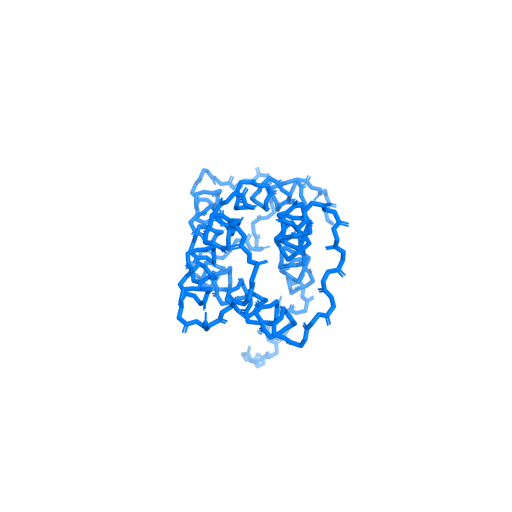0 86.44 98 ILE A O 1
ATOM 776 N N . THR A 1 99 ? 6.937 -7.071 -4.230 1.00 87.88 99 THR A N 1
ATOM 777 C CA . THR A 1 99 ? 8.337 -7.225 -4.649 1.00 87.88 99 THR A CA 1
ATOM 778 C C . THR A 1 99 ? 8.652 -8.679 -4.996 1.00 87.88 99 THR A C 1
ATOM 780 O O . THR A 1 99 ? 9.218 -8.945 -6.056 1.00 87.88 99 THR A O 1
ATOM 783 N N . LEU A 1 100 ? 8.228 -9.628 -4.157 1.00 87.31 100 LEU A N 1
ATOM 784 C CA . LEU A 1 100 ? 8.391 -11.061 -4.401 1.00 87.31 100 LEU A CA 1
ATOM 785 C C . LEU A 1 100 ? 7.618 -11.515 -5.644 1.00 87.31 100 LEU A C 1
ATOM 787 O O . LEU A 1 100 ? 8.149 -12.271 -6.453 1.00 87.31 100 LEU A O 1
ATOM 791 N N . ALA A 1 101 ? 6.405 -11.004 -5.858 1.00 83.88 101 ALA A N 1
ATOM 792 C CA . ALA A 1 101 ? 5.636 -11.288 -7.065 1.00 83.88 101 ALA A CA 1
ATOM 793 C C . ALA A 1 101 ? 6.315 -10.741 -8.333 1.00 83.88 101 ALA A C 1
ATOM 795 O O . ALA A 1 101 ? 6.376 -11.436 -9.345 1.00 83.88 101 ALA A O 1
ATOM 796 N N . ASN A 1 102 ? 6.888 -9.534 -8.269 1.00 83.00 102 ASN A N 1
ATOM 797 C CA . ASN A 1 102 ? 7.687 -8.950 -9.354 1.00 83.00 102 ASN A CA 1
ATOM 798 C C . ASN A 1 102 ? 8.999 -9.700 -9.610 1.00 83.00 102 ASN A C 1
ATOM 800 O O . ASN A 1 102 ? 9.573 -9.580 -10.692 1.00 83.00 102 ASN A O 1
ATOM 804 N N . TRP A 1 103 ? 9.514 -10.416 -8.612 1.00 83.19 103 TRP A N 1
ATOM 805 C CA . TRP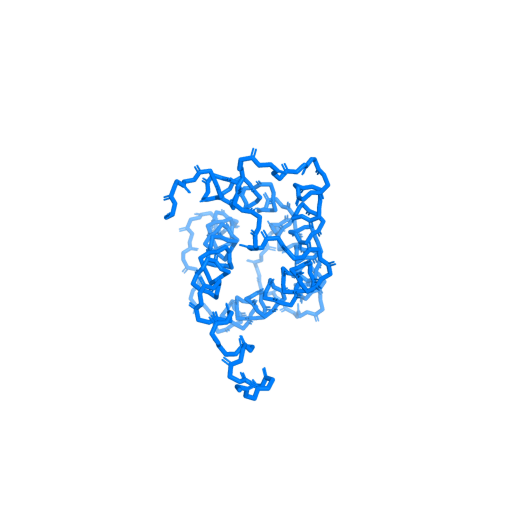 A 1 103 ? 10.678 -11.278 -8.768 1.00 83.19 103 TRP A CA 1
ATOM 806 C C . TRP A 1 103 ? 10.308 -12.616 -9.417 1.00 83.19 103 TRP A C 1
ATOM 808 O O . TRP A 1 103 ? 10.994 -13.042 -10.342 1.00 83.19 103 TRP A O 1
ATOM 818 N N . ALA A 1 104 ? 9.214 -13.237 -8.968 1.00 83.31 104 ALA A N 1
ATOM 819 C CA . ALA A 1 104 ? 8.760 -14.546 -9.433 1.00 83.31 104 ALA A CA 1
ATOM 820 C C . ALA A 1 104 ? 8.159 -14.525 -10.849 1.00 83.31 104 ALA A C 1
ATOM 822 O O . ALA A 1 104 ? 8.232 -15.520 -11.568 1.00 83.31 104 ALA A O 1
ATOM 823 N N . LEU A 1 105 ? 7.551 -13.410 -11.260 1.00 75.19 105 LEU A N 1
ATOM 824 C CA . LEU A 1 105 ? 7.001 -13.260 -12.602 1.00 75.19 105 LEU A CA 1
ATOM 825 C C . LEU A 1 105 ? 8.087 -12.741 -13.560 1.00 75.19 105 LEU A C 1
ATOM 827 O O . LEU A 1 105 ? 8.773 -11.768 -13.230 1.00 75.19 105 LEU A O 1
ATOM 831 N N . PRO A 1 106 ? 8.235 -13.323 -14.769 1.00 65.12 106 PRO A N 1
ATOM 832 C CA . PRO A 1 106 ? 9.059 -12.710 -15.805 1.00 65.12 106 PRO A CA 1
ATOM 833 C C . PRO A 1 106 ? 8.536 -11.291 -16.060 1.00 65.12 106 PRO A C 1
ATOM 835 O O . PRO A 1 106 ? 7.362 -11.011 -15.818 1.00 65.12 106 PRO A O 1
ATOM 838 N N . GLY A 1 107 ? 9.384 -10.369 -16.504 1.00 61.59 107 GLY A N 1
ATOM 839 C CA . GLY A 1 107 ? 8.973 -8.983 -16.708 1.00 61.59 107 GLY A CA 1
ATOM 840 C C . GLY A 1 107 ? 9.899 -8.266 -17.669 1.00 61.59 107 GLY A C 1
ATOM 841 O O . GLY A 1 107 ? 11.091 -8.156 -17.386 1.00 61.59 107 GLY A O 1
ATOM 842 N N . ASP A 1 108 ? 9.330 -7.774 -18.767 1.00 65.50 108 ASP A N 1
ATOM 843 C CA . ASP A 1 108 ? 10.012 -6.913 -19.732 1.00 65.50 108 ASP A CA 1
ATOM 844 C C . ASP A 1 108 ? 10.363 -5.543 -19.122 1.00 65.50 108 ASP A C 1
ATOM 846 O O . ASP A 1 108 ? 9.654 -5.043 -18.243 1.00 65.50 108 ASP A O 1
ATOM 850 N N . TYR A 1 109 ? 11.475 -4.963 -19.598 1.00 55.53 109 TYR A N 1
ATOM 851 C CA . TYR A 1 109 ? 11.983 -3.591 -19.404 1.00 55.53 109 TYR A CA 1
ATOM 852 C C . TYR A 1 109 ? 11.380 -2.790 -18.223 1.00 55.53 109 TYR A C 1
ATOM 854 O O . TYR A 1 109 ? 10.664 -1.807 -18.404 1.00 55.53 109 TYR A O 1
ATOM 862 N N . ARG A 1 110 ? 11.708 -3.183 -16.984 1.00 64.81 110 ARG A N 1
ATOM 863 C CA . ARG A 1 110 ? 11.431 -2.418 -15.751 1.00 64.81 110 ARG A CA 1
ATOM 864 C C . ARG A 1 110 ? 12.719 -2.267 -14.945 1.00 64.81 110 ARG A C 1
ATOM 866 O O . ARG A 1 110 ? 13.082 -3.190 -14.219 1.00 64.81 110 ARG A O 1
ATOM 873 N N . VAL A 1 111 ? 13.380 -1.110 -15.034 1.00 64.31 111 VAL A N 1
ATOM 874 C CA . VAL A 1 111 ? 14.690 -0.870 -14.392 1.00 64.31 111 VAL A CA 1
ATOM 875 C C . VAL A 1 111 ? 14.607 -1.061 -12.873 1.00 64.31 111 VAL A C 1
ATOM 877 O O . VAL A 1 111 ? 15.337 -1.873 -12.316 1.00 64.31 111 VAL A O 1
ATOM 880 N N . PHE A 1 112 ? 13.645 -0.419 -12.202 1.00 68.44 112 PHE A N 1
ATOM 881 C CA . PHE A 1 112 ? 13.484 -0.524 -10.744 1.00 68.44 112 PHE A CA 1
ATOM 882 C C . PHE A 1 112 ? 12.320 -1.427 -10.298 1.00 68.44 112 PHE A C 1
ATOM 884 O O . PHE A 1 112 ? 11.676 -1.157 -9.286 1.00 68.44 112 PHE A O 1
ATOM 891 N N . ARG A 1 113 ? 12.023 -2.524 -11.017 1.00 74.69 113 ARG A N 1
ATOM 892 C CA . ARG A 1 113 ? 10.824 -3.366 -10.761 1.00 74.69 113 ARG A CA 1
ATOM 893 C C . ARG A 1 113 ? 10.678 -3.868 -9.319 1.00 74.69 113 ARG A C 1
ATOM 895 O O . ARG A 1 113 ? 9.560 -4.023 -8.833 1.00 74.69 113 ARG A O 1
ATOM 902 N N . LEU A 1 114 ? 11.803 -4.146 -8.663 1.00 82.38 114 LEU A N 1
ATOM 903 C CA . LEU A 1 114 ? 11.850 -4.669 -7.296 1.00 82.38 114 LEU A CA 1
ATOM 904 C C . LEU A 1 114 ? 11.922 -3.550 -6.253 1.00 82.38 114 LEU A C 1
ATOM 906 O O . LEU A 1 114 ? 11.427 -3.715 -5.148 1.00 82.38 114 LEU A O 1
ATOM 910 N N . ALA A 1 115 ? 12.508 -2.403 -6.603 1.00 83.88 115 ALA A N 1
ATOM 911 C CA . ALA A 1 115 ? 12.650 -1.282 -5.679 1.00 83.88 115 ALA A CA 1
ATOM 912 C C . ALA A 1 115 ? 11.382 -0.418 -5.615 1.00 83.88 115 ALA A C 1
ATOM 914 O O . ALA A 1 115 ? 11.062 0.115 -4.560 1.00 83.88 115 ALA A O 1
ATOM 915 N N . VAL A 1 116 ? 10.625 -0.309 -6.713 1.00 85.31 116 VAL A N 1
ATOM 916 C CA . VAL A 1 116 ? 9.417 0.530 -6.789 1.00 85.31 116 VAL A CA 1
ATOM 917 C C . VAL A 1 116 ? 8.393 0.237 -5.686 1.00 85.31 116 VAL A C 1
ATOM 919 O O . VAL A 1 116 ? 7.955 1.197 -5.056 1.00 85.31 116 VAL A O 1
ATOM 922 N N . PRO A 1 117 ? 8.013 -1.023 -5.392 1.00 86.00 117 PRO A N 1
ATOM 923 C CA . PRO A 1 117 ? 7.061 -1.286 -4.314 1.00 86.00 117 PRO A CA 1
ATOM 924 C C . PRO A 1 117 ? 7.574 -0.811 -2.950 1.00 86.00 117 PRO A C 1
ATOM 926 O O . PRO A 1 117 ? 6.821 -0.217 -2.187 1.00 86.00 117 PRO A O 1
ATOM 929 N N . LEU A 1 118 ? 8.867 -1.004 -2.672 1.00 88.25 118 LEU A N 1
ATOM 930 C CA . LEU A 1 118 ? 9.499 -0.555 -1.430 1.00 88.25 118 LEU A CA 1
ATOM 931 C C . LEU A 1 118 ? 9.560 0.975 -1.336 1.00 88.25 118 LEU A C 1
ATOM 933 O O . LEU A 1 118 ? 9.320 1.530 -0.270 1.00 88.25 118 LEU A O 1
ATOM 937 N N . LEU A 1 119 ? 9.826 1.661 -2.451 1.00 87.62 119 LEU A N 1
ATOM 938 C CA . LEU A 1 119 ? 9.845 3.126 -2.528 1.00 87.62 119 LEU A CA 1
ATOM 939 C C . LEU A 1 119 ? 8.444 3.746 -2.437 1.00 87.62 119 LEU A C 1
ATOM 941 O O . LEU A 1 119 ? 8.299 4.854 -1.928 1.00 87.62 119 LEU A O 1
ATOM 945 N N . ALA A 1 120 ? 7.415 3.038 -2.904 1.00 87.25 120 ALA A N 1
ATOM 946 C CA . ALA A 1 120 ? 6.025 3.468 -2.786 1.00 87.25 120 ALA A CA 1
ATOM 947 C C . ALA A 1 120 ? 5.485 3.307 -1.354 1.00 87.25 120 ALA A C 1
ATOM 949 O O 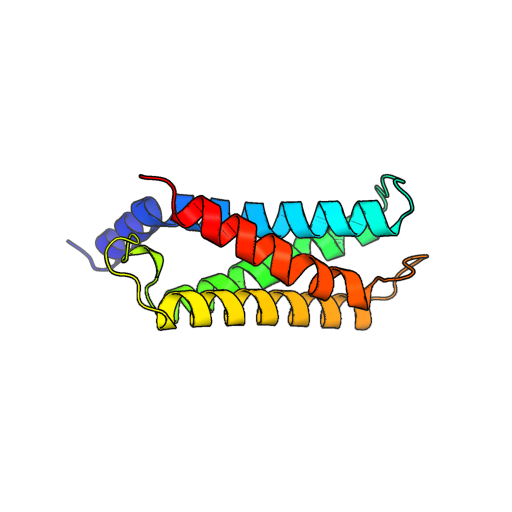. ALA A 1 120 ? 4.552 4.014 -0.975 1.00 87.25 120 ALA A O 1
ATOM 950 N N . ALA A 1 121 ? 6.070 2.416 -0.544 1.00 89.62 121 ALA A N 1
ATOM 951 C CA . ALA A 1 121 ? 5.585 2.095 0.797 1.00 89.62 121 ALA A CA 1
ATOM 952 C C . ALA A 1 121 ? 5.507 3.325 1.734 1.00 89.62 121 ALA A C 1
ATOM 954 O O . ALA A 1 121 ? 4.445 3.546 2.319 1.00 89.62 121 ALA A O 1
ATOM 955 N N . PRO A 1 122 ? 6.541 4.189 1.848 1.00 89.56 122 PRO A N 1
ATOM 956 C CA . PRO A 1 122 ? 6.452 5.415 2.645 1.00 89.56 122 PRO A CA 1
ATOM 957 C C . PRO A 1 122 ? 5.374 6.384 2.146 1.00 89.56 122 PRO A C 1
ATOM 959 O O . PRO A 1 122 ? 4.653 6.970 2.952 1.00 89.56 122 PRO A O 1
ATOM 962 N N . ALA A 1 123 ? 5.226 6.534 0.825 1.00 90.50 123 ALA A N 1
ATOM 963 C CA . ALA A 1 123 ? 4.214 7.408 0.232 1.00 90.50 123 ALA A CA 1
ATOM 964 C C . ALA A 1 123 ? 2.791 6.890 0.497 1.00 90.50 123 ALA A C 1
ATOM 966 O O . ALA A 1 123 ? 1.917 7.653 0.909 1.00 90.50 123 ALA A O 1
ATOM 967 N N . ALA A 1 124 ? 2.575 5.581 0.341 1.00 90.25 124 ALA A N 1
ATOM 968 C CA . ALA A 1 124 ? 1.321 4.918 0.680 1.00 90.25 124 ALA A CA 1
ATOM 969 C C . ALA A 1 124 ? 0.987 5.066 2.170 1.00 90.25 124 ALA A C 1
ATOM 971 O O . ALA A 1 124 ? -0.143 5.412 2.511 1.00 90.25 124 ALA A O 1
ATOM 972 N N . LEU A 1 125 ? 1.971 4.873 3.056 1.00 90.25 125 LEU A N 1
ATOM 973 C CA . LEU A 1 125 ? 1.792 5.037 4.498 1.00 90.25 125 LEU A CA 1
ATOM 974 C C . LEU A 1 125 ? 1.397 6.473 4.862 1.00 90.25 125 LEU A C 1
ATOM 976 O O . LEU A 1 125 ? 0.467 6.663 5.644 1.00 90.25 125 LEU A O 1
ATOM 980 N N . MET A 1 126 ? 2.058 7.477 4.277 1.00 88.81 126 MET A N 1
ATOM 981 C CA . MET A 1 126 ? 1.700 8.883 4.481 1.00 88.81 126 MET A CA 1
ATOM 982 C C . MET A 1 126 ? 0.292 9.188 3.972 1.00 88.81 126 MET A C 1
ATOM 984 O O . MET A 1 126 ? -0.485 9.812 4.689 1.00 88.81 126 MET A O 1
ATOM 988 N N . GLY A 1 127 ? -0.070 8.713 2.777 1.00 88.38 127 GLY A N 1
ATOM 989 C CA . GLY A 1 127 ? -1.413 8.900 2.226 1.00 88.38 127 GLY A CA 1
ATOM 990 C C . GLY A 1 127 ? -2.501 8.286 3.112 1.00 88.38 127 GLY A C 1
ATOM 991 O O . GLY A 1 127 ? -3.500 8.940 3.411 1.00 88.38 127 GLY A O 1
ATOM 992 N N . ILE A 1 128 ? -2.285 7.056 3.592 1.00 87.94 128 ILE A N 1
ATOM 993 C CA . ILE A 1 128 ? -3.190 6.378 4.531 1.00 87.94 128 ILE A CA 1
ATOM 994 C C . ILE A 1 128 ? -3.266 7.155 5.851 1.00 87.94 128 ILE A C 1
ATOM 996 O O . ILE A 1 128 ? -4.356 7.357 6.384 1.00 87.94 128 ILE A O 1
ATOM 1000 N N . GLY A 1 129 ? -2.126 7.626 6.362 1.00 85.94 129 GLY A N 1
ATOM 1001 C CA . GLY A 1 129 ? -2.053 8.459 7.560 1.00 85.94 129 GLY A CA 1
ATOM 1002 C C . GLY A 1 129 ? -2.890 9.731 7.429 1.00 85.94 129 GLY A C 1
ATOM 1003 O O . GLY A 1 129 ? -3.751 9.976 8.268 1.00 85.94 129 GLY A O 1
ATOM 1004 N N . ILE A 1 130 ? -2.715 10.488 6.341 1.00 86.12 130 ILE A N 1
ATOM 1005 C CA . ILE A 1 130 ? -3.489 11.706 6.049 1.00 86.12 130 ILE A CA 1
ATOM 1006 C C . ILE A 1 130 ? -4.985 11.394 5.964 1.00 86.12 130 ILE A C 1
ATOM 1008 O O . ILE A 1 130 ? -5.789 12.076 6.595 1.00 86.12 130 ILE A O 1
ATOM 1012 N N . PHE A 1 131 ? -5.373 10.342 5.239 1.00 85.56 131 PHE A N 1
ATOM 1013 C CA . PHE A 1 131 ? -6.778 9.941 5.138 1.00 85.56 131 PHE A CA 1
ATOM 1014 C C . PHE A 1 131 ? -7.392 9.611 6.505 1.00 85.56 131 PHE A C 1
ATOM 1016 O O . PHE A 1 131 ? -8.551 9.928 6.768 1.00 85.56 131 PHE A O 1
ATOM 1023 N N . ARG A 1 132 ? -6.615 9.002 7.402 1.00 80.06 132 ARG A N 1
ATOM 1024 C CA . ARG A 1 132 ? -7.061 8.696 8.766 1.00 80.06 132 ARG A CA 1
ATOM 1025 C C . ARG A 1 132 ? -7.160 9.924 9.675 1.00 80.06 132 ARG A C 1
ATOM 1027 O O . ARG A 1 132 ? -7.884 9.847 10.665 1.00 80.06 132 ARG A O 1
ATOM 1034 N N . LEU A 1 133 ? -6.487 11.030 9.346 1.00 77.69 133 LEU A N 1
ATOM 1035 C CA . LEU A 1 133 ? -6.611 12.309 10.059 1.00 77.69 133 LEU A CA 1
ATOM 1036 C C . LEU A 1 133 ? -7.884 13.082 9.685 1.00 77.69 133 LEU A C 1
ATOM 1038 O O . LEU A 1 133 ? -8.294 13.968 10.435 1.00 77.69 133 LEU A O 1
ATOM 1042 N N . LEU A 1 134 ? -8.518 12.764 8.552 1.00 73.50 134 LEU A N 1
ATOM 1043 C CA . LEU A 1 134 ? -9.745 13.437 8.136 1.00 73.50 134 LEU A CA 1
ATOM 1044 C C . LEU A 1 134 ? -10.924 13.048 9.052 1.00 73.50 134 LEU A C 1
ATOM 1046 O O . LEU A 1 134 ? -11.123 11.859 9.328 1.00 73.50 134 LEU A O 1
ATOM 1050 N N . PRO A 1 135 ? -11.731 14.024 9.511 1.00 64.44 135 PRO A N 1
ATOM 1051 C CA . PRO A 1 135 ? -12.965 13.736 10.232 1.00 64.44 135 PRO A CA 1
ATOM 1052 C C . PRO A 1 135 ? -13.940 12.981 9.311 1.00 64.44 135 PRO A C 1
ATOM 1054 O O . PRO A 1 135 ? -14.098 13.346 8.147 1.00 64.44 135 PRO A O 1
ATOM 1057 N N . ARG A 1 136 ? -14.554 11.910 9.829 1.00 63.38 136 ARG A N 1
ATOM 1058 C CA . ARG A 1 136 ? -15.483 11.023 9.106 1.00 63.38 136 ARG A CA 1
ATOM 1059 C C . ARG A 1 136 ? -16.919 11.231 9.553 1.00 63.38 136 ARG A C 1
ATOM 1061 O O . ARG A 1 136 ? -17.116 11.375 10.781 1.00 63.38 136 ARG A O 1
#

pLDDT: mean 77.55, std 11.04, range [44.72, 91.31]

Secondary structure (DSSP, 8-state):
--HHHHHHHHHHHHHHHHHHHHHHHHHHHHHHHHHTTTT-----HHHHHHHHHHHHHHHHHHHHHHHHH-GGG--TTS--HHHHHHHHHHHHHHHHHHHHHHHHS--SS-TTTTHHHHHHHHHHHHHHHHHHHS--

Sequence (136 aa):
MSWLARRARAFLRYGPGFAIEVAIFWVMLEAFQQLNYGGRIITGPQSRRILLLSVIFVVLALGAAEARFGLYRRIWKVAGIHDAIATGFAVIEASLLITLANWALPGDYRVFRLAVPLLAAPAALMGIGIFRLLPR

Foldseek 3Di:
DDPVVVVVVVCVVQVVLLVVLLVLLLVLLVVLQCVQVVNDDDPDPVVVVLSVVLSVLLCVLVVVLCVVPVLSVDQPPDDDPVSLVSLLVSLQRSLQVSLVVLVPDDDPDGPCSNCSSVVSSVVSSVSSVVSSNDDD

Radius of gyration: 16.21 Å; chains: 1; bounding box: 45×28×42 Å